Protein AF-A0A059EY80-F1 (afdb_monomer_lite)

Structure (mmCIF, N/CA/C/O backbone):
data_AF-A0A059EY80-F1
#
_entry.id   AF-A0A059EY80-F1
#
loop_
_atom_site.group_PDB
_atom_site.id
_atom_site.type_symbol
_atom_site.label_atom_id
_atom_site.label_alt_id
_atom_site.label_comp_id
_atom_site.label_asym_id
_atom_site.label_entity_id
_atom_site.label_seq_id
_atom_site.pdbx_PDB_ins_code
_atom_site.Cartn_x
_atom_site.Cartn_y
_atom_site.Cartn_z
_atom_site.occupancy
_atom_site.B_iso_or_equiv
_atom_site.auth_seq_id
_atom_site.auth_comp_id
_atom_site.auth_asym_id
_atom_site.auth_atom_id
_atom_site.pdbx_PDB_model_num
ATOM 1 N N . MET A 1 1 ? -10.318 -8.193 3.766 1.00 64.94 1 MET A N 1
ATOM 2 C CA . MET A 1 1 ? -11.005 -6.888 3.766 1.00 64.94 1 MET A CA 1
ATOM 3 C C . MET A 1 1 ? -12.343 -7.047 3.079 1.00 64.94 1 MET A C 1
ATOM 5 O O . MET A 1 1 ? -12.400 -7.829 2.138 1.00 64.94 1 MET A O 1
ATOM 9 N N . GLY A 1 2 ? -13.383 -6.349 3.537 1.00 65.75 2 GLY A N 1
ATOM 10 C CA . GLY A 1 2 ? -14.690 -6.345 2.856 1.00 65.75 2 GLY A CA 1
ATOM 11 C C . GLY A 1 2 ? -15.723 -7.334 3.407 1.00 65.75 2 GLY A C 1
ATOM 12 O O . GLY A 1 2 ? -16.279 -8.141 2.670 1.00 65.75 2 GLY A O 1
ATOM 13 N N . GLY A 1 3 ? -15.985 -7.286 4.715 1.00 73.00 3 GLY A N 1
ATOM 14 C CA . GLY A 1 3 ? -17.193 -7.897 5.286 1.00 73.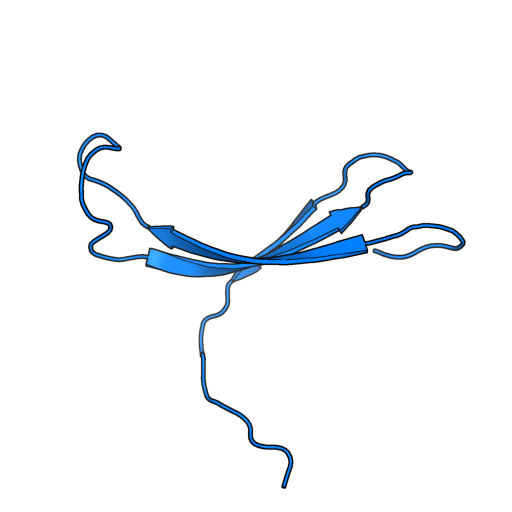00 3 GLY A CA 1
ATOM 15 C C . GLY A 1 3 ? -18.466 -7.137 4.884 1.00 73.00 3 GLY A C 1
ATOM 16 O O . GLY A 1 3 ? -18.392 -6.032 4.348 1.00 73.00 3 GLY A O 1
ATOM 17 N N . SER A 1 4 ? -19.644 -7.699 5.173 1.00 79.50 4 SER A N 1
ATOM 18 C CA . SER A 1 4 ? -20.929 -7.055 4.863 1.00 79.50 4 SER A CA 1
ATOM 19 C C . SER A 1 4 ? -21.002 -5.639 5.457 1.00 79.50 4 SER A C 1
ATOM 21 O O . SER A 1 4 ? -20.771 -5.460 6.657 1.00 79.50 4 SER A O 1
ATOM 23 N N . ASN A 1 5 ? -21.319 -4.655 4.607 1.00 75.88 5 ASN A N 1
ATOM 24 C CA . ASN A 1 5 ? -21.347 -3.208 4.884 1.00 75.88 5 ASN A CA 1
ATOM 25 C C . ASN A 1 5 ? -19.988 -2.548 5.187 1.00 75.88 5 ASN A C 1
ATOM 27 O O . ASN A 1 5 ? -19.940 -1.537 5.887 1.00 75.88 5 ASN A O 1
ATOM 31 N N . ILE A 1 6 ? -18.877 -3.091 4.684 1.00 80.50 6 ILE A N 1
ATOM 32 C CA . ILE A 1 6 ? -17.569 -2.433 4.783 1.00 80.50 6 ILE A CA 1
ATOM 33 C C . ILE A 1 6 ? -17.182 -1.859 3.423 1.00 80.50 6 ILE A C 1
ATOM 35 O O . ILE A 1 6 ? -16.825 -2.597 2.507 1.00 80.50 6 ILE A O 1
ATOM 39 N N . GLU A 1 7 ? -17.209 -0.533 3.315 1.00 81.31 7 GLU A N 1
ATOM 40 C CA . GLU A 1 7 ? -16.603 0.177 2.190 1.00 81.31 7 GLU A CA 1
ATOM 41 C C . GLU A 1 7 ? -15.078 0.194 2.331 1.00 81.31 7 GLU A C 1
ATOM 43 O O . GLU A 1 7 ? -14.530 0.452 3.413 1.00 81.31 7 GLU A O 1
ATOM 48 N N . VAL A 1 8 ? -14.402 -0.088 1.218 1.00 82.31 8 VAL A N 1
ATOM 49 C CA . VAL A 1 8 ? -12.944 -0.138 1.130 1.00 82.31 8 VAL A CA 1
ATOM 50 C C . VAL A 1 8 ? -12.479 0.906 0.127 1.00 82.31 8 VAL A C 1
ATOM 52 O O . VAL A 1 8 ? -12.805 0.824 -1.055 1.00 82.31 8 VAL A O 1
ATOM 55 N N . GLY A 1 9 ? -11.690 1.867 0.597 1.00 85.88 9 GLY A N 1
ATOM 56 C CA . GLY A 1 9 ? -10.957 2.778 -0.273 1.00 85.88 9 GLY A CA 1
ATOM 57 C C . GLY A 1 9 ? -9.706 2.081 -0.793 1.00 85.88 9 GLY A C 1
ATOM 58 O O . GLY A 1 9 ? -8.922 1.568 0.005 1.00 85.88 9 GLY A O 1
ATOM 59 N N . MET A 1 10 ? -9.524 2.054 -2.110 1.00 87.06 10 MET A N 1
ATOM 60 C CA . MET A 1 10 ? -8.313 1.546 -2.753 1.00 87.06 10 MET A CA 1
ATOM 61 C C . MET A 1 10 ? -7.587 2.705 -3.426 1.00 87.06 10 MET A C 1
ATOM 63 O O . MET A 1 10 ? -8.227 3.514 -4.094 1.00 87.06 10 MET A O 1
ATOM 67 N N . ASP A 1 11 ? -6.274 2.791 -3.246 1.00 86.12 11 ASP A N 1
ATOM 68 C CA . ASP A 1 11 ? -5.453 3.840 -3.850 1.00 86.12 11 ASP A CA 1
ATOM 69 C C . ASP A 1 11 ? -4.048 3.324 -4.185 1.00 86.12 11 ASP A C 1
ATOM 71 O O . ASP A 1 11 ? -3.529 2.402 -3.549 1.00 86.12 11 ASP A O 1
ATOM 75 N N . GLU A 1 12 ? -3.404 3.942 -5.171 1.00 87.06 12 GLU A N 1
ATOM 76 C CA . GLU A 1 12 ? -2.037 3.634 -5.581 1.00 87.06 12 GLU A CA 1
ATOM 77 C C . GLU A 1 12 ? -1.096 4.791 -5.278 1.00 87.06 12 GLU A C 1
ATOM 79 O O . GLU A 1 12 ? -1.188 5.876 -5.850 1.00 87.06 12 GLU A O 1
ATOM 84 N N . THR A 1 13 ? -0.096 4.542 -4.433 1.00 83.75 13 THR A N 1
ATOM 85 C CA . THR A 1 13 ? 0.846 5.582 -4.012 1.00 83.75 13 THR A CA 1
ATOM 86 C C . THR A 1 13 ? 2.300 5.151 -4.175 1.00 83.75 13 THR A C 1
ATOM 88 O O . THR A 1 13 ? 2.687 4.007 -3.937 1.00 83.75 13 THR A O 1
ATOM 91 N N . LYS A 1 14 ? 3.157 6.095 -4.590 1.00 82.06 14 LYS A N 1
ATOM 92 C CA . LYS A 1 14 ? 4.607 5.875 -4.697 1.00 82.06 14 LYS A CA 1
ATOM 93 C C . LYS A 1 14 ? 5.308 6.253 -3.394 1.00 82.06 14 LYS A C 1
ATOM 95 O O . LYS A 1 14 ? 5.459 7.442 -3.067 1.00 82.06 14 LYS A O 1
ATOM 100 N N . PHE A 1 15 ? 5.803 5.255 -2.673 1.00 80.06 15 PHE A N 1
ATOM 101 C CA . PHE A 1 15 ? 6.619 5.438 -1.478 1.00 80.06 15 PHE A CA 1
ATOM 102 C C . PHE A 1 15 ? 8.090 5.501 -1.860 1.00 80.06 15 PHE A C 1
ATOM 104 O O . PHE A 1 15 ? 8.669 4.529 -2.319 1.00 80.06 15 PHE A O 1
ATOM 111 N N . GLY A 1 16 ? 8.709 6.661 -1.666 1.00 79.44 16 GLY A N 1
ATOM 112 C CA . GLY A 1 16 ? 10.127 6.857 -1.948 1.00 79.44 16 GLY A CA 1
ATOM 113 C C . GLY A 1 16 ? 10.841 7.473 -0.766 1.00 79.44 16 GLY A C 1
ATOM 114 O O . GLY A 1 16 ? 10.254 8.291 -0.049 1.00 79.44 16 GLY A O 1
ATOM 115 N N . LYS A 1 17 ? 12.107 7.098 -0.574 1.00 74.44 17 LYS A N 1
ATOM 116 C CA . LYS A 1 17 ? 12.965 7.763 0.405 1.00 74.44 17 LYS A CA 1
ATOM 117 C C . LYS A 1 17 ? 13.361 9.133 -0.133 1.00 74.44 17 LYS A C 1
ATOM 119 O O . LYS A 1 17 ? 13.669 9.311 -1.309 1.00 74.44 17 LYS A O 1
ATOM 124 N N . ARG A 1 18 ? 13.340 10.116 0.760 1.00 77.88 18 ARG A N 1
ATOM 125 C CA . ARG A 1 18 ? 13.813 11.477 0.507 1.00 77.88 18 ARG A CA 1
ATOM 126 C C . ARG A 1 18 ? 15.007 11.741 1.407 1.00 77.88 18 ARG A C 1
ATOM 128 O O . ARG A 1 18 ? 14.999 11.343 2.573 1.00 77.88 18 ARG A O 1
ATOM 135 N N . LYS A 1 19 ? 16.008 12.459 0.901 1.00 69.75 19 LYS A N 1
ATOM 136 C CA . LYS A 1 19 ? 17.112 12.932 1.739 1.00 69.75 19 LYS A CA 1
ATOM 137 C C . LYS A 1 19 ? 16.543 13.929 2.756 1.00 69.75 19 LYS A C 1
ATOM 139 O O . LYS A 1 19 ? 15.950 14.934 2.374 1.00 69.75 19 LYS A O 1
ATOM 144 N N . TYR A 1 20 ? 16.643 13.608 4.046 1.00 81.69 20 TYR A N 1
ATOM 145 C CA . TYR A 1 20 ? 16.058 14.397 5.143 1.00 81.69 20 TYR A CA 1
ATOM 146 C C . TYR A 1 20 ? 14.546 14.682 5.004 1.00 81.69 20 TYR A C 1
ATOM 148 O O . TYR A 1 20 ? 14.076 15.735 5.428 1.00 81.69 20 TYR A O 1
ATOM 156 N N . ASN A 1 21 ? 13.774 13.786 4.372 1.00 76.69 21 ASN A N 1
ATOM 157 C CA . ASN A 1 21 ? 12.336 13.966 4.100 1.00 76.69 21 ASN A CA 1
ATOM 158 C C . ASN A 1 21 ? 11.959 15.208 3.259 1.00 76.69 21 ASN A C 1
ATOM 160 O O . ASN A 1 21 ? 10.773 15.502 3.094 1.00 76.69 21 ASN A O 1
ATOM 164 N N . LYS A 1 22 ? 12.937 15.895 2.653 1.00 7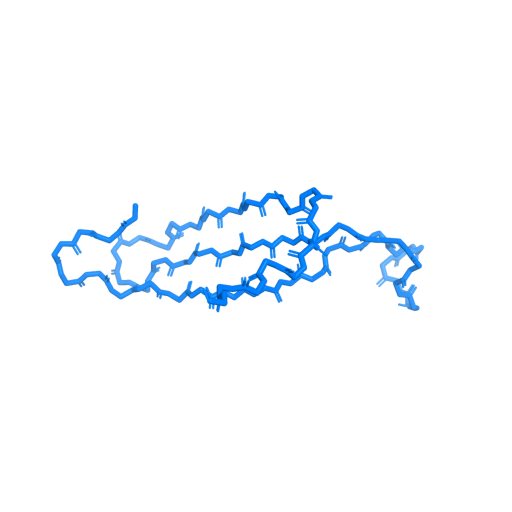6.00 22 LYS A N 1
ATOM 165 C CA . LYS A 1 22 ? 12.748 17.114 1.853 1.00 76.00 22 LYS A CA 1
ATOM 166 C C . LYS A 1 22 ? 13.155 16.894 0.391 1.00 76.00 22 LYS A C 1
ATOM 168 O O . LYS A 1 22 ? 14.036 16.093 0.095 1.00 76.00 22 LYS A O 1
ATOM 173 N N . GLY A 1 23 ? 12.511 17.621 -0.523 1.00 77.38 23 GLY A N 1
ATOM 174 C CA . GLY A 1 23 ? 12.856 17.635 -1.951 1.00 77.38 23 GLY A CA 1
ATOM 175 C C . GLY A 1 23 ? 12.235 16.519 -2.808 1.00 77.38 23 GLY A C 1
ATOM 176 O O . GLY A 1 23 ? 11.285 15.839 -2.405 1.00 77.38 23 GLY A O 1
ATOM 177 N N . HIS A 1 24 ? 12.759 16.379 -4.031 1.00 74.25 24 HIS A N 1
ATOM 178 C CA . HIS A 1 24 ? 12.270 15.461 -5.064 1.00 74.25 24 HIS A CA 1
ATOM 179 C C . HIS A 1 24 ? 12.466 13.989 -4.656 1.00 74.25 24 HIS A C 1
ATOM 181 O O . HIS A 1 24 ? 13.522 13.612 -4.147 1.00 74.25 24 HIS A O 1
ATOM 187 N N . LYS A 1 25 ? 11.452 13.136 -4.870 1.00 67.19 25 LYS A N 1
ATOM 188 C CA . LYS A 1 25 ? 11.574 11.683 -4.641 1.00 67.19 25 LYS A CA 1
ATOM 189 C C . LYS A 1 25 ? 12.410 11.089 -5.775 1.00 67.19 25 LYS A C 1
ATOM 191 O O . LYS A 1 25 ? 11.979 11.134 -6.921 1.00 67.19 25 LYS A O 1
ATOM 196 N N . VAL A 1 26 ? 13.591 10.566 -5.457 1.00 64.94 26 VAL A N 1
ATOM 197 C CA . VAL A 1 26 ? 14.530 10.030 -6.459 1.00 64.94 26 VAL A CA 1
ATOM 198 C C . VAL A 1 26 ? 14.176 8.582 -6.798 1.00 64.94 26 VAL A C 1
ATOM 200 O O . VAL A 1 26 ? 13.872 8.276 -7.945 1.00 64.94 26 VAL A O 1
ATOM 203 N N . GLU A 1 27 ? 14.083 7.723 -5.783 1.00 71.25 27 GLU A N 1
ATOM 204 C CA . GLU A 1 27 ? 13.678 6.323 -5.923 1.00 71.25 27 GLU A CA 1
ATOM 205 C C . GLU A 1 27 ? 12.556 5.984 -4.947 1.00 71.25 27 GLU A C 1
ATOM 207 O O . GLU A 1 27 ? 12.520 6.451 -3.802 1.00 71.25 27 GLU A O 1
ATOM 212 N N . GLY A 1 2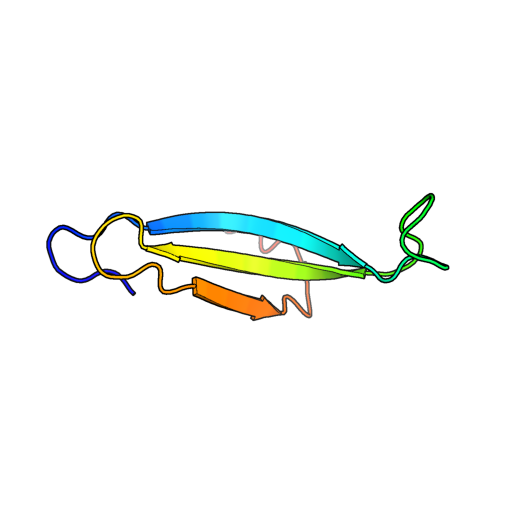8 ? 11.608 5.180 -5.418 1.00 76.25 28 GLY A N 1
ATOM 213 C CA . GLY A 1 28 ? 10.489 4.742 -4.610 1.00 76.25 28 GLY A CA 1
ATOM 214 C C . GLY A 1 28 ? 9.747 3.574 -5.221 1.00 76.25 28 GLY A C 1
ATOM 215 O O . GLY A 1 28 ? 9.642 3.469 -6.443 1.00 76.25 28 GLY A O 1
ATOM 216 N N . VAL A 1 29 ? 9.229 2.731 -4.339 1.00 82.25 29 VAL A N 1
ATOM 217 C CA . VAL A 1 29 ? 8.429 1.569 -4.676 1.00 82.25 29 VAL A CA 1
ATOM 218 C C . VAL A 1 29 ? 6.969 1.981 -4.751 1.00 82.25 29 VAL A C 1
ATOM 220 O O . VAL A 1 29 ? 6.499 2.846 -4.005 1.00 82.25 29 VAL A O 1
ATOM 223 N N . TRP A 1 30 ? 6.255 1.386 -5.689 1.00 85.56 30 TRP A N 1
ATOM 224 C CA . TRP A 1 30 ? 4.822 1.566 -5.789 1.00 85.56 30 TRP A CA 1
ATOM 225 C C . TRP A 1 30 ? 4.118 0.623 -4.833 1.00 85.56 30 TRP A C 1
ATOM 227 O O . TRP A 1 30 ? 4.495 -0.540 -4.694 1.00 85.56 30 TRP A O 1
ATOM 237 N N . ILE A 1 31 ? 3.115 1.154 -4.152 1.00 86.81 31 ILE A N 1
ATOM 238 C CA . ILE A 1 31 ? 2.328 0.426 -3.175 1.00 86.81 31 ILE A CA 1
ATOM 239 C C . ILE A 1 31 ? 0.866 0.595 -3.554 1.00 86.81 31 ILE A C 1
ATOM 241 O O . ILE A 1 31 ? 0.400 1.712 -3.787 1.00 86.81 31 ILE A O 1
ATOM 245 N N . PHE A 1 32 ? 0.161 -0.525 -3.606 1.00 88.25 32 PHE A N 1
ATOM 246 C CA . PHE A 1 32 ? -1.288 -0.557 -3.664 1.00 88.25 32 PHE A CA 1
ATOM 247 C C . PHE A 1 32 ? -1.814 -0.628 -2.231 1.00 88.25 32 PHE A C 1
ATOM 249 O O . PHE A 1 32 ? -1.450 -1.531 -1.472 1.00 88.25 32 PHE A O 1
ATOM 256 N N . GLY A 1 33 ? -2.605 0.361 -1.835 1.00 88.62 33 GLY A N 1
ATOM 257 C CA . GLY A 1 33 ? -3.161 0.483 -0.497 1.00 88.62 33 GLY A CA 1
ATOM 258 C C . GLY A 1 33 ? -4.661 0.243 -0.494 1.00 88.62 33 GLY A C 1
ATOM 259 O O . GLY A 1 33 ? -5.372 0.707 -1.380 1.00 88.62 33 GLY A O 1
ATOM 260 N N . MET A 1 34 ? -5.145 -0.453 0.530 1.00 89.31 34 MET A N 1
ATOM 261 C CA . MET A 1 34 ? -6.571 -0.633 0.796 1.00 89.31 34 MET A CA 1
ATOM 262 C C . MET A 1 34 ? -6.853 -0.222 2.238 1.00 89.31 34 MET A C 1
ATOM 264 O O . MET A 1 34 ? -6.105 -0.620 3.133 1.00 89.31 34 MET A O 1
ATOM 268 N N . VAL A 1 35 ? -7.908 0.557 2.480 1.00 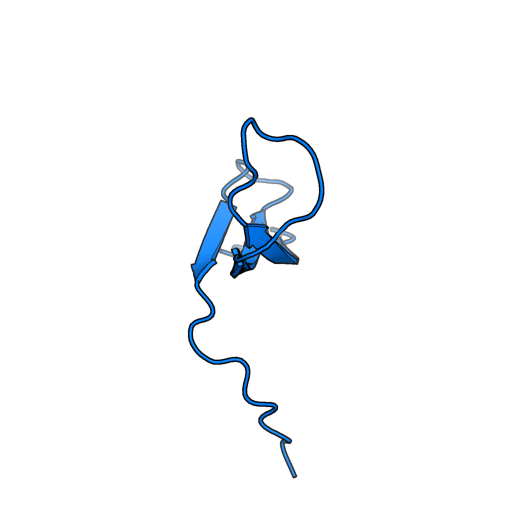87.25 35 VAL A N 1
ATOM 269 C CA . VAL A 1 35 ? -8.314 0.992 3.823 1.00 87.25 35 VAL A CA 1
ATOM 270 C C . VAL A 1 35 ? -9.813 0.807 4.034 1.00 87.25 35 VAL A C 1
ATOM 272 O O . VAL A 1 35 ? -10.625 1.216 3.206 1.00 87.25 35 VAL A O 1
ATOM 275 N N . GLU A 1 36 ? -10.186 0.192 5.154 1.00 87.50 36 GLU A N 1
ATOM 276 C CA . GLU A 1 36 ? -11.586 0.058 5.566 1.00 87.50 36 GLU A CA 1
ATOM 277 C C . GLU A 1 36 ? -12.055 1.343 6.265 1.00 87.50 36 GLU A C 1
ATOM 279 O O . GLU A 1 36 ? -11.394 1.846 7.177 1.00 87.50 36 GLU A O 1
ATOM 284 N N . ILE A 1 37 ? -13.204 1.881 5.847 1.00 80.62 37 ILE A N 1
ATOM 285 C CA . ILE A 1 37 ? -13.697 3.182 6.336 1.00 80.62 37 ILE A CA 1
ATOM 286 C C . ILE A 1 37 ? -14.431 3.049 7.683 1.00 80.62 37 ILE A C 1
ATOM 288 O O . ILE A 1 37 ? -14.311 3.925 8.540 1.00 80.62 37 ILE A O 1
ATOM 292 N N . PHE A 1 38 ? -15.162 1.949 7.898 1.00 71.81 38 PHE A N 1
ATOM 293 C CA . PHE A 1 38 ? -16.213 1.892 8.925 1.00 71.81 38 PHE A CA 1
ATOM 294 C C . PHE A 1 38 ? -15.917 1.046 10.171 1.00 71.81 38 PHE A C 1
ATOM 296 O O . PHE A 1 38 ? -16.494 1.322 11.220 1.00 71.81 38 PHE A O 1
ATOM 303 N N . LYS A 1 39 ? -15.076 0.003 10.102 1.00 65.38 39 LYS A N 1
ATOM 304 C CA . LYS A 1 39 ? -15.144 -1.106 11.080 1.00 65.38 39 LYS A CA 1
ATOM 305 C C . LYS A 1 39 ? -13.830 -1.429 11.796 1.00 65.38 39 LYS A C 1
ATOM 307 O O . LYS A 1 39 ? -13.528 -2.591 12.006 1.00 65.38 39 LYS A O 1
ATOM 312 N N . GLU A 1 40 ? -13.115 -0.390 12.231 1.00 65.62 40 GLU A N 1
ATOM 313 C CA . GLU A 1 40 ? -11.678 -0.370 12.574 1.00 65.62 40 GLU A CA 1
ATOM 314 C C . GLU A 1 40 ? -10.876 -0.070 11.310 1.00 65.62 40 GLU A C 1
ATOM 316 O O . GLU A 1 40 ? -10.980 -0.800 10.332 1.00 65.62 40 GLU A O 1
ATOM 321 N N . ARG A 1 41 ? -10.106 1.027 11.305 1.00 69.19 41 ARG A N 1
ATOM 322 C CA . ARG A 1 41 ? -9.274 1.474 10.172 1.00 69.19 41 ARG A CA 1
ATOM 323 C C . ARG A 1 41 ? -8.141 0.481 9.888 1.00 69.19 41 ARG A C 1
ATOM 325 O O . ARG A 1 41 ? -6.967 0.774 10.110 1.00 69.19 41 ARG A O 1
ATOM 332 N N . LYS A 1 42 ? -8.485 -0.717 9.432 1.00 80.19 42 LYS A N 1
ATOM 333 C CA . LYS A 1 42 ? -7.542 -1.707 8.938 1.00 80.19 42 LYS A CA 1
ATOM 334 C C . LYS A 1 42 ? -7.039 -1.200 7.603 1.00 80.19 42 LYS A C 1
ATOM 336 O O . LYS A 1 42 ? -7.828 -0.774 6.760 1.00 80.19 42 LYS A O 1
ATOM 341 N N . PHE A 1 43 ? -5.725 -1.225 7.439 1.00 83.44 43 PHE A N 1
ATOM 342 C CA . PHE A 1 43 ? -5.070 -0.889 6.189 1.00 83.44 43 PHE A CA 1
ATOM 343 C C . PHE A 1 43 ? -4.187 -2.057 5.758 1.00 83.44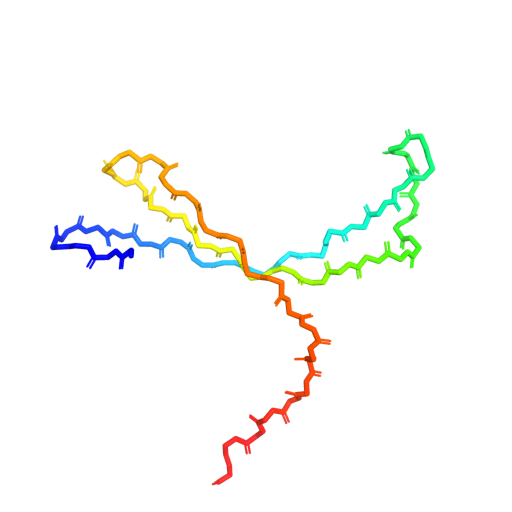 43 PHE A C 1
ATOM 345 O O . PHE A 1 43 ? -3.509 -2.677 6.577 1.00 83.44 43 PHE A O 1
ATOM 352 N N . LEU A 1 44 ? -4.228 -2.371 4.468 1.00 84.25 44 LEU A N 1
ATOM 353 C CA . LEU A 1 44 ? -3.341 -3.327 3.819 1.00 84.25 44 LEU A CA 1
ATOM 354 C C . LEU A 1 44 ? -2.508 -2.572 2.792 1.00 84.25 44 LEU A C 1
ATOM 356 O O . LEU A 1 44 ? -3.025 -1.724 2.067 1.00 84.25 44 LEU A O 1
ATOM 360 N N . LEU A 1 45 ? -1.215 -2.879 2.751 1.00 87.00 45 LEU A N 1
ATOM 361 C CA . LEU A 1 45 ? -0.258 -2.288 1.825 1.00 87.00 45 LEU A CA 1
ATOM 362 C C . LEU A 1 45 ? 0.425 -3.425 1.079 1.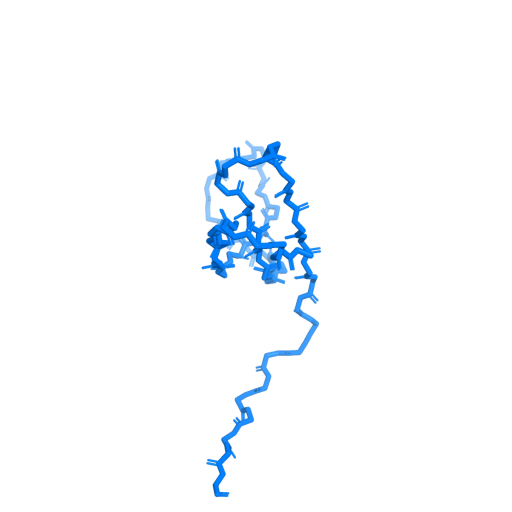00 87.00 45 LEU A C 1
ATOM 364 O O . LEU A 1 45 ? 1.098 -4.255 1.688 1.00 87.00 45 LEU A O 1
ATOM 368 N N . ILE A 1 46 ? 0.234 -3.461 -0.233 1.00 87.25 46 ILE A N 1
ATOM 369 C CA . ILE A 1 46 ? 0.798 -4.475 -1.116 1.00 87.25 46 ILE A CA 1
ATOM 370 C C . ILE A 1 46 ? 1.872 -3.801 -1.963 1.00 87.25 46 ILE A C 1
ATOM 372 O O . ILE A 1 46 ? 1.603 -2.829 -2.670 1.00 87.25 46 ILE A O 1
ATOM 376 N N . LEU A 1 47 ? 3.104 -4.304 -1.875 1.00 84.56 47 LEU A N 1
ATOM 377 C CA . LEU A 1 47 ? 4.194 -3.854 -2.735 1.00 84.56 47 LEU A CA 1
ATOM 378 C C . LEU A 1 47 ? 3.933 -4.299 -4.177 1.00 84.56 47 LEU A C 1
ATOM 380 O O . LEU A 1 47 ? 3.678 -5.474 -4.434 1.00 84.56 47 LEU A O 1
ATOM 384 N N . VAL A 1 48 ? 4.045 -3.369 -5.121 1.00 83.25 48 VAL A N 1
ATOM 385 C CA . VAL A 1 48 ? 3.918 -3.661 -6.550 1.00 83.25 48 VAL A CA 1
ATOM 386 C C . VAL A 1 48 ? 5.318 -3.770 -7.149 1.00 83.25 48 VAL A C 1
ATOM 388 O O . VAL A 1 48 ? 5.947 -2.762 -7.472 1.00 83.25 48 VAL A O 1
ATOM 391 N N . GLU A 1 49 ? 5.814 -5.003 -7.283 1.00 72.00 49 GLU A N 1
ATOM 392 C CA . GLU A 1 49 ? 7.154 -5.284 -7.827 1.00 72.00 49 GLU A CA 1
ATOM 393 C C . GLU A 1 49 ? 7.237 -5.078 -9.346 1.00 72.00 49 GLU A C 1
ATOM 395 O O . GLU A 1 49 ? 8.245 -4.592 -9.857 1.00 72.00 49 GLU A O 1
ATOM 400 N N . LYS A 1 50 ? 6.171 -5.417 -10.082 1.00 67.75 50 LYS A N 1
ATOM 401 C CA . LYS A 1 50 ? 6.086 -5.257 -11.539 1.00 67.75 50 LYS A CA 1
ATOM 402 C C . LYS A 1 50 ? 4.842 -4.470 -11.918 1.00 67.75 50 LYS A C 1
ATOM 404 O O . LYS A 1 50 ? 3.723 -4.903 -11.671 1.00 67.75 50 LYS A O 1
ATOM 409 N N . ARG A 1 51 ? 5.056 -3.334 -12.578 1.00 65.62 51 ARG A N 1
ATOM 410 C CA . ARG A 1 51 ? 4.017 -2.541 -13.242 1.00 65.62 51 ARG A CA 1
ATOM 411 C C . ARG A 1 51 ? 4.077 -2.779 -14.736 1.00 65.62 51 ARG A C 1
ATOM 413 O O . ARG A 1 51 ? 4.507 -1.916 -15.493 1.00 65.62 51 ARG A O 1
ATOM 420 N N . ASN A 1 52 ? 3.704 -3.978 -15.144 1.00 63.66 52 ASN A N 1
ATOM 421 C CA . ASN A 1 52 ? 3.494 -4.237 -16.556 1.00 63.66 52 ASN A CA 1
ATOM 422 C C . ASN A 1 52 ? 2.012 -3.985 -16.830 1.00 63.66 52 ASN A C 1
ATOM 424 O O . ASN A 1 52 ? 1.168 -4.545 -16.132 1.00 63.66 52 ASN A O 1
ATOM 428 N N . GLU A 1 53 ? 1.698 -3.130 -17.804 1.00 59.94 53 GLU A N 1
ATOM 429 C CA . GLU A 1 53 ? 0.333 -3.001 -18.317 1.00 59.94 53 GLU A CA 1
ATOM 430 C C . GLU A 1 53 ? -0.085 -4.356 -18.895 1.00 59.94 53 GLU A C 1
ATOM 432 O O . GLU A 1 53 ? 0.273 -4.707 -20.020 1.00 59.94 53 GLU A O 1
ATOM 437 N N . ILE A 1 54 ? -0.826 -5.150 -18.124 1.00 59.09 54 ILE A N 1
ATOM 438 C CA . ILE A 1 54 ? -1.526 -6.306 -18.674 1.00 59.09 54 ILE A CA 1
ATOM 439 C C . ILE A 1 54 ? -2.768 -5.742 -19.357 1.00 59.09 54 ILE A C 1
ATOM 441 O O . ILE A 1 54 ? -3.772 -5.447 -18.711 1.00 59.09 54 ILE A O 1
ATOM 445 N N . LYS A 1 55 ? -2.680 -5.540 -20.673 1.00 48.72 55 LYS A N 1
ATOM 446 C CA . LYS A 1 55 ? -3.847 -5.231 -21.499 1.00 48.72 55 LYS A CA 1
ATOM 447 C C . LYS A 1 55 ? -4.654 -6.515 -21.652 1.00 48.72 55 LYS A C 1
ATOM 449 O O . LYS A 1 55 ? -4.230 -7.425 -22.360 1.00 48.72 55 LYS A O 1
ATOM 454 N N . LEU A 1 56 ? -5.790 -6.599 -20.964 1.00 51.53 56 LEU A N 1
ATOM 455 C CA . LEU A 1 56 ? -6.808 -7.604 -21.260 1.00 51.53 56 LEU A CA 1
ATOM 456 C C . LEU A 1 56 ? -7.329 -7.282 -22.666 1.00 51.53 56 LEU A C 1
ATOM 458 O O . LEU A 1 56 ? -8.058 -6.308 -22.843 1.00 51.53 56 LEU A O 1
ATOM 462 N N . THR A 1 57 ? -6.818 -8.015 -23.655 1.00 51.06 57 THR A N 1
ATOM 463 C CA . THR A 1 57 ? -7.227 -7.927 -25.063 1.00 51.06 57 THR A CA 1
ATOM 464 C C . THR A 1 57 ? -8.297 -8.972 -25.321 1.00 51.06 57 THR A C 1
ATOM 466 O O . THR A 1 57 ? -8.182 -10.059 -24.707 1.00 51.06 57 THR A O 1
#

Organism: NCBI:txid1288291

Sequence (57 aa):
MGGSNIEVGMDETKFGKRKYNKGHKVEGVWIFGMVEIFKERKFLLILVEKRNEIKLT

Foldseek 3Di:
DDDPPWDKDKDKDWAADDDVPDDDRPDTWIWIKIFTDPDPGDMDIDTDPDDDPPPPD

Radius of gyration: 15.0 Å; chains: 1; bounding box: 38×26×38 Å

Secondary structure (DSSP, 8-state):
---TT--EEEEEEEEEE-GGG-S---EEEEEEEEEESSSS--EEEEEE---------

pLDDT: mean 76.14, std 10.15, range [48.72, 89.31]